Protein AF-A0AAP6CZL3-F1 (afdb_monomer_lite)

Foldseek 3Di:
DPDDDDDCVNVVQPPVPRFPKFWQKFKFKFQLVLLQLVCVVDVPDPQQQDQDDQCLVVDPDPVSSVVSVVVNVVSRVVRSVSSVQCCCCQQQQWGWDPKDCDADPQARIKTFTHHNPDRDGFWMWGAHGPNRMIMTIGGRVSRVRRCVNDPPVSNVVSCVSRVTPDIPDIDIDGDDD

Radius of gyration: 20.4 Å; chains: 1; bounding box: 47×49×60 Å

Secondary structure (DSSP, 8-state):
-PPP---TTTTT--SSS----EEEEEEEEEEGGGGGGGGGG-TT-TTSPPPPP-GGGG-SSHHHHHHHHHHHHHHHHHHHHHHHHHIIIIII-EEEEEE-S--BTTBSEEEEEEETTS--EEEEEEESSGGGEEEEEEEHHHHHHHHHHS-HHHHHHHHHHTT---EEEEEEE----

Sequence (177 aa):
MKKQVFTPEELEIDTEASPFVFVDYLSWTIPYSSLRHAHKSDLSSAIWAPIPKPNYRMAKTPEQKEKLIERYKQQWNVAMMERLEVFCLHVLGLRMSPWRGKGLYGYEDSCHLMTKHSNKHVGFVALGGNRGTCYFQIEGLGCKHVFEHTSAFRLHWWLDLLDCNRLSRIDLAVDDF

Structure (mmCIF, N/CA/C/O backbone):
data_AF-A0AAP6CZL3-F1
#
_entry.id   AF-A0AAP6CZL3-F1
#
loop_
_atom_site.group_PDB
_atom_site.id
_atom_site.type_symbol
_atom_site.label_atom_id
_atom_site.label_alt_id
_atom_site.label_comp_id
_atom_site.label_asym_id
_atom_site.label_entity_id
_atom_site.label_seq_id
_atom_site.pdbx_PDB_ins_code
_atom_site.Cartn_x
_atom_site.Cartn_y
_atom_site.Cartn_z
_atom_site.occupancy
_atom_site.B_iso_or_equiv
_atom_site.auth_seq_id
_atom_site.auth_comp_id
_atom_site.auth_asym_id
_atom_site.auth_atom_id
_atom_site.pdbx_PDB_model_num
ATOM 1 N N . MET A 1 1 ? -8.745 -30.685 -24.899 1.00 46.16 1 MET A N 1
ATOM 2 C CA . MET A 1 1 ? -7.453 -30.174 -25.408 1.00 46.16 1 MET A CA 1
ATOM 3 C C . MET A 1 1 ? -6.404 -30.361 -24.327 1.00 46.16 1 MET A C 1
ATOM 5 O O . MET A 1 1 ? -6.609 -29.862 -23.228 1.00 46.16 1 MET A O 1
ATOM 9 N N . LYS A 1 2 ? -5.332 -31.117 -24.591 1.00 42.50 2 LYS A N 1
ATOM 10 C CA . LYS A 1 2 ? -4.168 -31.152 -23.692 1.00 42.50 2 LYS A CA 1
ATOM 11 C C . LYS A 1 2 ? -3.431 -29.820 -23.856 1.00 42.50 2 LYS A C 1
ATOM 13 O O . LYS A 1 2 ? -3.211 -29.408 -24.990 1.00 42.50 2 LYS A O 1
ATOM 18 N N . LYS A 1 3 ? -3.123 -29.126 -22.756 1.00 47.62 3 LYS A N 1
ATOM 19 C CA . LYS A 1 3 ? -2.276 -27.927 -22.803 1.00 47.62 3 LYS A CA 1
ATOM 20 C C . LYS A 1 3 ? -0.900 -28.359 -23.300 1.00 47.62 3 LYS A C 1
ATOM 22 O O . LYS A 1 3 ? -0.281 -29.225 -22.688 1.00 47.62 3 LYS A O 1
ATOM 27 N N . GLN A 1 4 ? -0.479 -27.798 -24.423 1.00 55.62 4 GLN A N 1
ATOM 28 C CA . GLN A 1 4 ? 0.875 -27.948 -24.931 1.00 55.62 4 GLN A CA 1
ATOM 29 C C . GLN A 1 4 ? 1.769 -27.103 -24.017 1.00 55.62 4 GLN A C 1
ATOM 31 O O . GLN A 1 4 ? 1.536 -25.904 -23.868 1.00 55.62 4 GLN A O 1
ATOM 36 N N . VAL A 1 5 ? 2.685 -27.752 -23.305 1.00 61.03 5 VAL A N 1
ATOM 37 C CA . VAL A 1 5 ? 3.690 -27.086 -22.473 1.00 61.03 5 VAL A CA 1
ATOM 38 C C . VAL A 1 5 ? 4.978 -27.181 -23.268 1.00 61.03 5 VAL A C 1
ATOM 40 O O . VAL A 1 5 ? 5.483 -28.286 -23.438 1.00 61.03 5 VAL A O 1
ATOM 43 N N . PHE A 1 6 ? 5.428 -26.053 -23.809 1.00 69.38 6 PHE A N 1
ATOM 44 C CA . PHE A 1 6 ? 6.687 -25.979 -24.542 1.00 69.38 6 PHE A CA 1
ATOM 45 C C . PHE A 1 6 ? 7.851 -25.926 -23.556 1.00 69.38 6 PHE A C 1
ATOM 47 O O . PHE A 1 6 ? 7.734 -25.282 -22.505 1.00 69.38 6 PHE A O 1
ATOM 54 N N . THR A 1 7 ? 8.951 -26.604 -23.869 1.00 70.44 7 THR A N 1
ATOM 55 C CA . THR A 1 7 ? 10.187 -26.447 -23.095 1.00 70.44 7 THR A CA 1
ATOM 56 C C . THR A 1 7 ? 10.872 -25.123 -23.461 1.00 70.44 7 THR A C 1
ATOM 58 O O . THR A 1 7 ? 10.646 -24.591 -24.549 1.00 70.44 7 THR A O 1
ATOM 61 N N . PRO A 1 8 ? 11.697 -24.542 -22.572 1.00 58.81 8 PRO A N 1
ATOM 62 C CA . PRO A 1 8 ? 12.461 -23.335 -22.890 1.00 58.81 8 PRO A CA 1
ATOM 63 C C . PRO A 1 8 ? 13.345 -23.486 -24.136 1.00 58.81 8 PRO A C 1
ATOM 65 O O . PRO A 1 8 ? 13.495 -22.522 -24.882 1.00 58.81 8 PRO A O 1
ATOM 68 N N . GLU A 1 9 ? 13.868 -24.693 -24.399 1.00 58.19 9 GLU A N 1
ATOM 69 C CA . GLU A 1 9 ? 14.652 -24.967 -25.610 1.00 58.19 9 GLU A CA 1
ATOM 70 C C . GLU A 1 9 ? 13.789 -24.944 -26.881 1.00 58.19 9 GLU A C 1
ATOM 72 O O . GLU A 1 9 ? 14.239 -24.458 -27.914 1.00 58.19 9 GLU A O 1
ATOM 77 N N . GLU A 1 10 ? 12.537 -25.415 -26.811 1.00 68.56 10 GLU A N 1
ATOM 78 C CA . GLU A 1 10 ? 11.580 -25.358 -27.929 1.00 68.56 10 GLU A CA 1
ATOM 79 C C . GLU A 1 10 ? 11.130 -23.926 -28.259 1.00 68.56 10 GLU A C 1
ATOM 81 O O . GLU A 1 10 ? 10.603 -23.681 -29.343 1.00 68.56 10 GLU A O 1
ATOM 86 N N . LEU A 1 11 ? 11.315 -22.985 -27.328 1.00 65.12 11 LEU A N 1
ATOM 87 C CA . LEU A 1 11 ? 10.960 -21.577 -27.500 1.00 65.12 11 LEU A CA 1
ATOM 88 C C . LEU A 1 11 ? 12.124 -20.718 -28.016 1.00 65.12 11 LEU A C 1
ATOM 90 O O . LEU A 1 11 ? 11.924 -19.517 -28.187 1.00 65.12 11 LEU A O 1
ATOM 94 N N . GLU A 1 12 ? 13.313 -21.301 -28.235 1.00 58.75 12 GLU A N 1
ATOM 95 C CA . GLU A 1 12 ? 14.543 -20.573 -28.600 1.00 58.75 12 GLU A CA 1
ATOM 96 C C . GLU A 1 12 ? 14.806 -19.359 -27.682 1.00 58.75 12 GLU A C 1
ATOM 98 O O . GLU A 1 12 ? 15.374 -18.348 -28.094 1.00 58.75 12 GLU A O 1
ATOM 103 N N . ILE A 1 13 ? 14.369 -19.438 -26.418 1.00 55.03 13 ILE A N 1
ATOM 104 C CA . ILE A 1 13 ? 14.609 -18.381 -25.437 1.00 55.03 13 ILE A CA 1
ATOM 105 C C . ILE A 1 13 ? 16.057 -18.527 -25.006 1.00 55.03 13 ILE A C 1
ATOM 107 O O . ILE A 1 13 ? 16.390 -19.392 -24.195 1.00 55.03 13 ILE A O 1
ATOM 111 N N . ASP A 1 14 ? 16.914 -17.678 -25.557 1.00 51.88 14 ASP A N 1
ATOM 112 C CA . ASP A 1 14 ? 18.261 -17.509 -25.048 1.00 51.88 14 ASP A CA 1
ATOM 113 C C . ASP A 1 14 ? 18.164 -17.038 -23.589 1.00 51.88 14 ASP A C 1
ATOM 115 O O . ASP A 1 14 ? 17.787 -15.906 -23.298 1.00 51.88 14 ASP A O 1
ATOM 119 N N . THR A 1 15 ? 18.430 -17.935 -22.643 1.00 51.00 15 THR A N 1
ATOM 120 C CA . THR A 1 15 ? 18.407 -17.608 -21.214 1.00 51.00 15 THR A CA 1
ATOM 121 C C . THR A 1 15 ? 19.609 -16.767 -20.787 1.00 51.00 15 THR A C 1
ATOM 123 O O . THR A 1 15 ? 19.577 -16.208 -19.693 1.00 51.00 15 THR A O 1
ATOM 126 N N . GLU A 1 16 ? 20.650 -16.665 -21.623 1.00 52.41 16 GLU A N 1
ATOM 127 C CA . GLU A 1 16 ? 21.818 -15.807 -21.390 1.00 52.41 16 GLU A CA 1
ATOM 128 C C . GLU A 1 16 ? 21.700 -14.444 -22.093 1.00 52.41 16 GLU A C 1
ATOM 130 O O . GLU A 1 16 ? 22.197 -13.451 -21.565 1.00 52.41 16 GLU A O 1
ATOM 135 N N . ALA A 1 17 ? 20.983 -14.370 -23.220 1.00 48.16 17 ALA A N 1
ATOM 136 C CA . ALA A 1 17 ? 20.634 -13.127 -23.921 1.00 48.16 17 ALA A CA 1
ATOM 137 C C . ALA A 1 17 ? 19.187 -12.669 -23.692 1.00 48.16 17 ALA A C 1
ATOM 139 O O . ALA A 1 17 ? 18.706 -11.783 -24.403 1.00 48.16 17 ALA A O 1
ATOM 140 N N . SER A 1 18 ? 18.479 -13.251 -22.716 1.00 48.66 18 SER A N 1
ATOM 141 C CA . SER A 1 18 ? 17.125 -12.816 -22.385 1.00 48.66 18 SER A CA 1
ATOM 142 C C . SER A 1 18 ? 17.203 -11.323 -22.103 1.00 48.66 18 SER A C 1
ATOM 144 O O . SER A 1 18 ? 17.942 -10.934 -21.190 1.00 48.66 18 SER A O 1
ATOM 146 N N . PRO A 1 19 ? 16.461 -10.476 -22.837 1.00 53.81 19 PRO A N 1
ATOM 147 C CA . PRO A 1 19 ? 16.412 -9.077 -22.482 1.00 53.81 19 PRO A CA 1
ATOM 148 C C . PRO A 1 19 ? 16.024 -9.010 -21.009 1.00 53.81 19 PRO A C 1
ATOM 150 O O . PRO A 1 19 ? 15.119 -9.736 -20.579 1.00 53.81 19 PRO A O 1
ATOM 153 N N . PHE A 1 20 ? 16.754 -8.225 -20.215 1.00 73.25 20 PHE A N 1
ATOM 154 C CA . PHE A 1 20 ? 16.395 -7.996 -18.822 1.00 73.25 20 PHE A CA 1
ATOM 155 C C . PHE A 1 20 ? 15.036 -7.293 -18.835 1.00 73.25 20 PHE A C 1
ATOM 157 O O . PHE A 1 20 ? 14.966 -6.073 -18.896 1.00 73.25 20 PHE A O 1
ATOM 164 N N . VAL A 1 21 ? 13.944 -8.064 -18.856 1.00 85.56 21 VAL A N 1
ATOM 165 C CA . VAL A 1 21 ? 12.594 -7.522 -18.783 1.00 85.56 21 VAL A CA 1
ATOM 166 C C . VAL A 1 21 ? 12.413 -7.032 -17.358 1.00 85.56 21 VAL A C 1
ATOM 168 O O . VAL A 1 21 ? 12.410 -7.829 -16.416 1.00 85.56 21 VAL A O 1
ATOM 171 N N . PHE A 1 22 ? 12.262 -5.727 -17.185 1.00 90.00 22 PHE A N 1
ATOM 172 C CA . PHE A 1 22 ? 12.022 -5.120 -15.882 1.00 90.00 22 PHE A CA 1
ATOM 173 C C . PHE A 1 22 ? 10.695 -4.371 -15.860 1.00 90.00 22 PHE A C 1
ATOM 175 O O . PHE A 1 22 ? 10.095 -4.063 -16.888 1.00 90.00 22 PHE A O 1
ATOM 182 N N . VAL A 1 23 ? 10.206 -4.111 -14.650 1.00 94.94 23 VAL A N 1
ATOM 183 C CA . VAL A 1 23 ? 8.972 -3.356 -14.437 1.00 94.94 23 VAL A CA 1
ATOM 184 C C . VAL A 1 23 ? 9.309 -1.869 -14.416 1.00 94.94 23 VAL A C 1
ATOM 186 O O . VAL A 1 23 ? 10.079 -1.436 -13.561 1.00 94.94 23 VAL A O 1
ATOM 189 N N . ASP A 1 24 ? 8.706 -1.099 -15.319 1.00 95.69 24 ASP A N 1
ATOM 190 C CA . ASP A 1 24 ? 8.902 0.357 -15.430 1.00 95.69 24 ASP A CA 1
ATOM 191 C C . ASP A 1 24 ? 7.677 1.162 -14.958 1.00 95.69 24 ASP A C 1
ATOM 193 O O . ASP A 1 24 ? 7.695 2.382 -14.807 1.00 95.69 24 ASP A O 1
ATOM 197 N N . TYR A 1 25 ? 6.580 0.477 -14.654 1.00 98.19 25 TYR A N 1
ATOM 198 C CA . TYR A 1 25 ? 5.447 1.083 -13.976 1.00 98.19 25 TYR A CA 1
ATOM 199 C C . TYR A 1 25 ? 4.647 0.014 -13.258 1.00 98.19 25 TYR A C 1
ATOM 201 O O . TYR A 1 25 ? 4.407 -1.062 -13.806 1.00 98.19 25 TYR A O 1
ATOM 209 N N . LEU A 1 26 ? 4.173 0.322 -12.055 1.00 98.38 26 LEU A N 1
ATOM 210 C CA . LEU A 1 26 ? 3.325 -0.587 -11.301 1.00 98.38 26 LEU A CA 1
ATOM 211 C C . LEU A 1 26 ? 2.267 0.188 -10.524 1.00 98.38 26 LEU A C 1
ATOM 213 O O . LEU A 1 26 ? 2.583 1.076 -9.734 1.00 98.38 26 LEU A O 1
ATOM 217 N N . SER A 1 27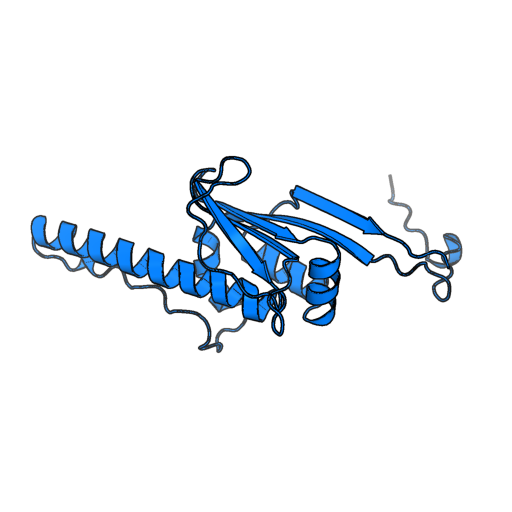 ? 0.998 -0.166 -10.709 1.00 98.50 27 SER A N 1
ATOM 218 C CA . SER A 1 27 ? -0.077 0.361 -9.875 1.00 98.50 27 SER A CA 1
ATOM 219 C C . SER A 1 27 ? -1.125 -0.681 -9.528 1.00 98.50 27 SER A C 1
ATOM 221 O O . SER A 1 27 ? -1.411 -1.604 -10.294 1.00 98.50 27 SER A O 1
ATOM 223 N N . TRP A 1 28 ? -1.703 -0.541 -8.340 1.00 98.31 28 TRP A N 1
ATOM 224 C CA . TRP A 1 28 ? -2.691 -1.466 -7.798 1.00 98.31 28 TRP A CA 1
ATOM 225 C C . TRP A 1 28 ? -3.529 -0.796 -6.713 1.00 98.31 28 TRP A C 1
ATOM 227 O O . TRP A 1 28 ? -3.223 0.299 -6.237 1.00 98.31 28 TRP A O 1
ATOM 237 N N . THR A 1 29 ? -4.590 -1.482 -6.307 1.00 97.69 29 THR A N 1
ATOM 238 C CA . THR A 1 29 ? -5.488 -1.038 -5.245 1.00 97.69 29 THR A CA 1
ATOM 239 C C . THR A 1 29 ? -5.701 -2.173 -4.257 1.00 97.69 29 THR A C 1
ATOM 241 O O . THR A 1 29 ? -5.935 -3.309 -4.661 1.00 97.69 29 THR A O 1
ATOM 244 N N . ILE A 1 30 ? -5.694 -1.850 -2.965 1.00 97.69 30 ILE A N 1
ATOM 245 C CA . ILE A 1 30 ? -6.100 -2.768 -1.892 1.00 97.69 30 ILE A CA 1
ATOM 246 C C . ILE A 1 30 ? -7.253 -2.169 -1.086 1.00 97.69 30 ILE A C 1
ATOM 248 O O . ILE A 1 30 ? -7.347 -0.942 -0.972 1.00 97.69 30 ILE A O 1
ATOM 252 N N . PRO A 1 31 ? -8.129 -2.975 -0.467 1.00 97.38 31 PRO A N 1
ATOM 253 C CA . PRO A 1 31 ? -8.990 -2.482 0.601 1.00 97.38 31 PRO A CA 1
ATOM 254 C C . PRO A 1 31 ? -8.119 -1.903 1.717 1.00 97.38 31 PRO A C 1
ATOM 256 O O . PRO A 1 31 ? -7.267 -2.601 2.249 1.00 97.38 31 PRO A O 1
ATOM 259 N N . TYR A 1 3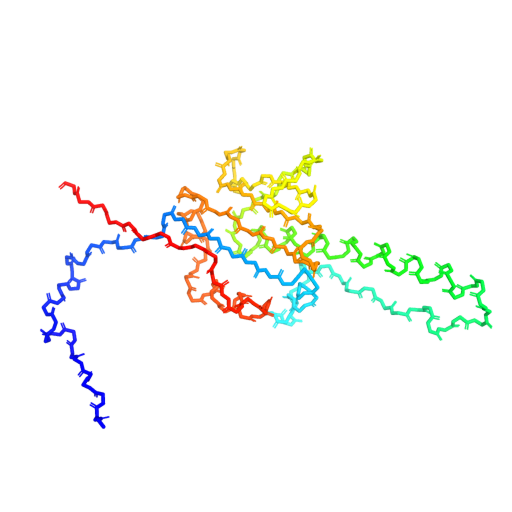2 ? -8.331 -0.654 2.135 1.00 97.00 32 TYR A N 1
ATOM 260 C CA . TYR A 1 32 ? -7.485 -0.064 3.180 1.00 97.00 32 TYR A CA 1
ATOM 261 C C . TYR A 1 32 ? -7.553 -0.880 4.478 1.00 97.00 32 TYR A C 1
ATOM 263 O O . TYR A 1 32 ? -6.554 -1.079 5.163 1.00 97.00 32 TYR A O 1
ATOM 271 N N . SER A 1 33 ? -8.725 -1.452 4.767 1.00 96.12 33 SER A N 1
ATOM 272 C CA . SER A 1 33 ? -8.949 -2.329 5.914 1.00 96.12 33 SER A CA 1
ATOM 273 C C . SER A 1 33 ? -8.115 -3.617 5.905 1.00 96.12 33 SER A C 1
ATOM 275 O O . SER A 1 33 ? -7.977 -4.225 6.970 1.00 96.12 33 SER A O 1
ATOM 277 N N . SER A 1 34 ? -7.566 -4.065 4.768 1.00 96.50 34 SER A N 1
ATOM 278 C CA . SER A 1 34 ? -6.779 -5.305 4.682 1.00 96.50 34 SER A CA 1
ATOM 279 C C . SER A 1 34 ? -5.417 -5.189 5.374 1.00 96.50 34 SER A C 1
ATOM 281 O O . SER A 1 34 ? -4.921 -6.189 5.886 1.00 96.50 34 SER A O 1
ATOM 283 N N . LEU A 1 35 ? -4.882 -3.973 5.564 1.00 95.50 35 LEU A N 1
ATOM 284 C CA . LEU A 1 35 ? -3.650 -3.722 6.338 1.00 95.50 35 LEU A CA 1
ATOM 285 C C . LEU A 1 35 ? -3.732 -4.210 7.797 1.00 95.50 35 LEU A C 1
ATOM 287 O O . LEU A 1 35 ? -2.701 -4.438 8.443 1.00 95.50 35 LEU A O 1
ATOM 291 N N . ARG A 1 36 ? -4.941 -4.479 8.317 1.00 93.75 36 ARG A N 1
ATOM 292 C CA . ARG A 1 36 ? -5.128 -5.190 9.595 1.00 93.75 36 ARG A CA 1
ATOM 293 C C . ARG A 1 36 ? -4.423 -6.547 9.613 1.00 93.75 36 ARG A C 1
ATOM 295 O O . ARG A 1 36 ? -4.010 -6.998 10.676 1.00 93.75 36 ARG A O 1
ATOM 302 N N . HIS A 1 37 ? -4.263 -7.183 8.453 1.00 92.94 37 HIS A N 1
ATOM 303 C CA . HIS A 1 37 ? -3.620 -8.482 8.274 1.00 92.94 37 HIS A CA 1
ATOM 304 C C . HIS A 1 37 ? -2.108 -8.396 8.087 1.00 92.94 37 HIS A C 1
ATOM 306 O O . HIS A 1 37 ? -1.465 -9.434 8.141 1.00 92.94 37 HIS A O 1
ATOM 312 N N . ALA A 1 38 ? -1.519 -7.202 7.949 1.00 89.88 38 ALA A N 1
ATOM 313 C CA . ALA A 1 38 ? -0.089 -7.051 7.657 1.00 89.88 38 ALA A CA 1
ATOM 314 C C . ALA A 1 38 ? 0.834 -7.717 8.697 1.00 89.88 38 ALA A C 1
ATOM 316 O O . ALA A 1 38 ? 1.925 -8.158 8.372 1.00 89.88 38 ALA A O 1
ATOM 317 N N . HIS A 1 39 ? 0.363 -7.883 9.937 1.00 85.31 39 HIS A N 1
ATOM 318 C CA . HIS A 1 39 ? 1.113 -8.576 10.990 1.00 85.31 39 HIS A CA 1
ATOM 319 C C . HIS A 1 39 ? 1.214 -10.099 10.782 1.00 85.31 39 HIS A C 1
ATOM 321 O O . HIS A 1 39 ? 1.991 -10.758 11.460 1.00 85.31 39 HIS A O 1
ATOM 327 N N . LYS A 1 40 ? 0.415 -10.682 9.880 1.00 84.56 40 LYS A N 1
ATOM 328 C CA . LYS A 1 40 ? 0.421 -12.124 9.596 1.00 84.56 40 LYS A CA 1
ATOM 329 C C . LYS A 1 40 ? 1.597 -12.556 8.722 1.00 84.56 40 LYS A C 1
ATOM 331 O O . LYS A 1 40 ? 1.808 -13.753 8.571 1.00 84.56 40 LYS A O 1
ATOM 336 N N . SER A 1 41 ? 2.343 -11.613 8.148 1.00 74.62 41 SER A N 1
ATOM 337 C CA . SER A 1 41 ? 3.535 -11.914 7.351 1.00 74.62 41 SER A CA 1
ATOM 338 C C . SER A 1 41 ? 4.683 -12.492 8.147 1.00 74.62 41 SER A C 1
ATOM 340 O O . SER A 1 41 ? 5.514 -13.203 7.596 1.00 74.62 41 SER A O 1
ATOM 342 N N . ASP A 1 42 ? 4.733 -12.156 9.428 1.00 65.44 42 ASP A N 1
ATOM 343 C CA . ASP A 1 42 ? 5.681 -12.689 10.379 1.00 65.44 42 ASP A CA 1
ATOM 344 C C . ASP A 1 42 ? 5.076 -12.460 11.764 1.00 65.44 42 ASP A C 1
ATOM 346 O O . ASP A 1 42 ? 4.971 -11.322 12.229 1.00 65.44 42 ASP A O 1
ATOM 350 N N . LEU A 1 43 ? 4.636 -13.547 12.403 1.00 49.34 43 LEU A N 1
ATOM 351 C CA . LEU A 1 43 ? 3.967 -13.538 13.709 1.00 49.34 43 LEU A CA 1
ATOM 352 C C . LEU A 1 43 ? 4.827 -12.905 14.824 1.00 49.34 43 LEU A C 1
ATOM 354 O O . LEU A 1 43 ? 4.317 -12.670 15.918 1.00 49.34 43 LEU A O 1
ATOM 358 N N . SER A 1 44 ? 6.105 -12.618 14.552 1.00 51.50 44 SER A N 1
ATOM 359 C CA . SER A 1 44 ? 7.071 -12.029 15.481 1.00 51.50 44 SER A CA 1
ATOM 360 C C . SER A 1 44 ? 7.370 -10.537 15.258 1.00 51.50 44 SER A C 1
ATOM 362 O O . SER A 1 44 ? 8.070 -9.927 16.068 1.00 51.50 44 SER A O 1
ATOM 364 N N . SER A 1 45 ? 6.858 -9.911 14.191 1.00 64.12 45 SER A N 1
ATOM 365 C CA . SER A 1 45 ? 7.337 -8.580 13.808 1.00 64.12 45 SER A CA 1
ATOM 366 C C . SER A 1 45 ? 6.664 -7.451 14.600 1.00 64.12 45 SER A C 1
ATOM 368 O O . SER A 1 45 ? 5.570 -6.988 14.271 1.00 64.12 45 SER A O 1
ATOM 370 N N . ALA A 1 46 ? 7.360 -6.965 15.634 1.00 68.69 46 ALA A N 1
ATOM 371 C CA . ALA A 1 46 ? 6.967 -5.824 16.471 1.00 68.69 46 ALA A CA 1
ATOM 372 C C . ALA A 1 46 ? 6.885 -4.476 15.717 1.00 68.69 46 ALA A C 1
ATOM 374 O O . ALA A 1 46 ? 6.557 -3.457 16.319 1.00 68.69 46 ALA A O 1
ATOM 375 N N . ILE A 1 47 ? 7.178 -4.459 14.411 1.00 85.62 47 ILE A N 1
ATOM 376 C CA . ILE A 1 47 ? 7.147 -3.252 13.572 1.00 85.62 47 ILE A CA 1
ATOM 377 C C . ILE A 1 47 ? 5.720 -2.801 13.236 1.00 85.62 47 ILE A C 1
ATOM 379 O O . ILE A 1 47 ? 5.511 -1.650 12.866 1.00 85.62 47 ILE A O 1
ATOM 383 N N . TRP A 1 48 ? 4.732 -3.697 13.325 1.00 90.31 48 TRP A N 1
ATOM 384 C CA . TRP A 1 48 ? 3.353 -3.384 12.958 1.00 90.31 48 TRP A CA 1
ATOM 385 C C . TRP A 1 48 ? 2.584 -2.814 14.145 1.00 90.31 48 TRP A C 1
ATOM 387 O O . TRP A 1 48 ? 2.427 -3.486 15.165 1.00 90.31 48 TRP A O 1
ATOM 397 N N . ALA A 1 49 ? 2.000 -1.628 13.970 1.00 90.44 49 ALA A N 1
ATOM 398 C CA . ALA A 1 49 ? 1.163 -0.999 14.986 1.00 90.44 49 ALA A CA 1
ATOM 399 C C . ALA A 1 49 ? 0.059 -1.952 15.491 1.00 90.44 49 ALA A C 1
ATOM 401 O O . ALA A 1 49 ? -0.650 -2.563 14.678 1.00 90.44 49 ALA A O 1
ATOM 402 N N . PRO A 1 50 ? -0.130 -2.125 16.808 1.00 89.88 50 PRO A N 1
ATOM 403 C CA . PRO A 1 50 ? -1.145 -3.029 17.331 1.00 89.88 50 PRO A CA 1
ATOM 404 C C . PRO A 1 50 ? -2.551 -2.537 16.971 1.00 89.88 50 PRO A C 1
ATOM 406 O O . PRO A 1 50 ? -2.869 -1.356 17.078 1.00 89.88 50 PRO A O 1
ATOM 409 N N . ILE A 1 51 ? -3.425 -3.462 16.573 1.00 91.12 51 ILE A N 1
ATOM 410 C CA . ILE A 1 51 ? -4.827 -3.130 16.307 1.00 91.12 51 ILE A CA 1
ATOM 411 C C . ILE A 1 51 ? -5.550 -2.897 17.644 1.00 91.12 51 ILE A C 1
ATOM 413 O O . ILE A 1 51 ? -5.461 -3.752 18.535 1.00 91.12 51 ILE A O 1
ATOM 417 N N . PRO A 1 52 ? -6.284 -1.779 17.813 1.00 92.31 52 PRO A N 1
ATOM 418 C CA . PRO A 1 52 ? -6.997 -1.512 19.054 1.00 92.31 52 PRO A CA 1
ATOM 419 C C . PRO A 1 52 ? -8.061 -2.579 19.325 1.00 92.31 52 PRO A C 1
ATOM 421 O O . PRO A 1 52 ? -8.701 -3.115 18.416 1.00 92.31 52 PRO A O 1
ATOM 424 N N . LYS A 1 53 ? -8.286 -2.873 20.608 1.00 90.38 53 LYS A N 1
ATOM 425 C CA . LYS A 1 53 ? -9.342 -3.795 21.044 1.00 90.38 53 LYS A CA 1
ATOM 426 C C . LYS A 1 53 ? -10.685 -3.054 21.138 1.00 90.38 53 LYS A C 1
ATOM 428 O O . LYS A 1 53 ? -10.705 -1.911 21.593 1.00 90.38 53 LYS A O 1
ATOM 433 N N . PRO A 1 54 ? -11.817 -3.688 20.776 1.00 91.56 54 PRO A N 1
ATOM 434 C CA . PRO A 1 54 ? -13.147 -3.072 20.818 1.00 91.56 54 PRO A CA 1
ATOM 435 C C . PRO A 1 54 ? -13.689 -2.967 22.259 1.00 91.56 54 PRO A C 1
ATOM 437 O O . PRO A 1 54 ? -14.639 -3.650 22.644 1.00 91.56 54 PRO A O 1
ATOM 440 N N . ASN A 1 55 ? -13.073 -2.110 23.073 1.00 88.62 55 ASN A N 1
ATOM 441 C CA . ASN A 1 55 ? -13.409 -1.886 24.485 1.00 88.62 55 ASN A CA 1
ATOM 442 C C . ASN A 1 55 ? -14.829 -1.330 24.710 1.00 88.62 55 ASN A C 1
ATOM 444 O O . ASN A 1 55 ? -15.399 -1.538 25.778 1.00 88.62 55 ASN A O 1
ATOM 448 N N . TYR A 1 56 ? -15.440 -0.706 23.698 1.00 89.50 56 TYR A N 1
ATOM 449 C CA . TYR A 1 56 ? -16.831 -0.238 23.729 1.00 89.50 56 TYR A CA 1
ATOM 450 C C . TYR A 1 56 ? -17.849 -1.350 24.026 1.00 89.50 56 TYR A C 1
ATOM 452 O O . TYR A 1 56 ? -18.969 -1.061 24.440 1.00 89.50 56 TYR A O 1
ATOM 460 N N . ARG A 1 57 ? -17.479 -2.628 23.854 1.00 89.06 57 ARG A N 1
ATOM 461 C CA . ARG A 1 57 ? -18.318 -3.778 24.233 1.00 89.06 57 ARG A CA 1
ATOM 462 C C . ARG A 1 57 ? -18.507 -3.920 25.745 1.00 89.06 57 ARG A C 1
ATOM 464 O O . ARG A 1 57 ? -19.451 -4.571 26.167 1.00 89.06 57 ARG A O 1
ATOM 471 N N . MET A 1 58 ? -17.626 -3.318 26.542 1.00 86.44 58 MET A N 1
ATOM 472 C CA . MET A 1 58 ? -17.674 -3.342 28.009 1.00 86.44 58 MET A CA 1
ATOM 473 C C . MET A 1 58 ? -18.418 -2.133 28.601 1.00 86.44 58 MET A C 1
ATOM 475 O O . MET A 1 58 ? -18.454 -1.972 29.821 1.00 86.44 58 MET A O 1
ATOM 479 N N 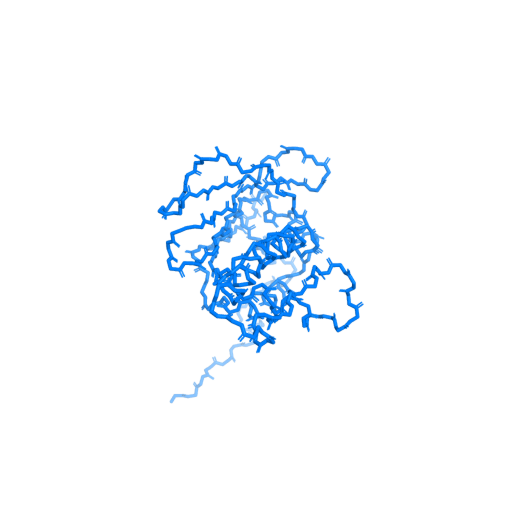. ALA A 1 59 ? -18.965 -1.254 27.756 1.00 90.88 59 ALA A N 1
ATOM 480 C CA . ALA A 1 59 ? -19.669 -0.056 28.195 1.00 90.88 59 ALA A CA 1
ATOM 481 C C . ALA A 1 59 ? -20.956 -0.413 28.952 1.00 90.88 59 ALA A C 1
ATOM 483 O O . ALA A 1 59 ? -21.705 -1.290 28.523 1.00 90.88 59 ALA A O 1
ATOM 484 N N . LYS A 1 60 ? -21.223 0.293 30.057 1.00 91.56 60 LYS A N 1
ATOM 485 C CA . LYS A 1 60 ? -22.421 0.070 30.883 1.00 91.56 60 LYS A CA 1
ATOM 486 C C . LYS A 1 60 ? -23.591 0.971 30.491 1.00 91.56 60 LYS A C 1
ATOM 488 O O . LYS A 1 60 ? -24.733 0.595 30.728 1.00 91.56 60 LYS A O 1
ATOM 493 N N . THR A 1 61 ? -23.316 2.132 29.894 1.00 94.25 61 THR A N 1
ATOM 494 C CA . THR A 1 61 ? -24.346 3.082 29.441 1.00 94.25 61 THR A CA 1
ATOM 495 C C . THR A 1 61 ? -24.217 3.388 27.944 1.00 94.25 61 THR A C 1
ATOM 497 O O . THR A 1 61 ? -23.124 3.232 27.381 1.00 94.25 61 THR A O 1
ATOM 500 N N . PRO A 1 62 ? -25.303 3.831 27.283 1.00 93.31 62 PRO A N 1
ATOM 501 C CA . PRO A 1 62 ? -25.272 4.242 25.879 1.00 93.31 62 PRO A CA 1
ATOM 502 C C . PRO A 1 62 ? -24.278 5.377 25.592 1.00 93.31 62 PRO A C 1
ATOM 504 O O . PRO A 1 62 ? -23.501 5.283 24.645 1.00 93.31 62 PRO A O 1
ATOM 507 N N . GLU A 1 63 ? -24.218 6.397 26.448 1.00 93.56 63 GLU A N 1
ATOM 508 C CA . GLU A 1 63 ? -23.348 7.570 26.276 1.00 93.56 63 GLU A CA 1
ATOM 509 C C . GLU A 1 63 ? -21.872 7.183 26.423 1.00 93.56 63 GLU A C 1
ATOM 511 O O . GLU A 1 63 ? -20.998 7.647 25.690 1.00 93.56 63 GLU A O 1
ATOM 516 N N . GLN A 1 64 ? -21.575 6.286 27.369 1.00 93.25 64 GLN A N 1
ATOM 517 C CA . GLN A 1 64 ? -20.236 5.729 27.524 1.00 93.25 64 GLN A CA 1
ATOM 518 C C . GLN A 1 64 ? -19.845 4.899 26.295 1.00 93.25 64 GLN A C 1
ATOM 520 O O . GLN A 1 64 ? -18.699 4.961 25.844 1.00 93.25 64 GLN A O 1
ATOM 525 N N . LYS A 1 65 ? -20.786 4.119 25.751 1.00 94.06 65 LYS A N 1
ATOM 526 C CA . LYS A 1 65 ? -20.562 3.292 24.564 1.00 94.06 65 LYS A CA 1
ATOM 527 C C . LYS A 1 65 ? -20.220 4.150 23.351 1.00 94.06 65 LYS A C 1
ATOM 529 O O . LYS A 1 65 ? -19.264 3.822 22.654 1.00 94.06 65 LYS A O 1
ATOM 534 N N . GLU A 1 66 ? -20.945 5.241 23.129 1.00 94.81 66 GLU A N 1
ATOM 535 C CA . GLU A 1 66 ? -20.703 6.168 22.020 1.00 94.81 66 GLU A CA 1
ATOM 536 C C . GLU A 1 66 ? -19.299 6.783 22.087 1.00 94.81 66 GLU A C 1
ATOM 538 O O . GLU A 1 66 ? -18.518 6.632 21.145 1.00 94.81 66 GLU A O 1
ATOM 543 N N . LYS A 1 67 ? -18.907 7.321 23.250 1.00 93.25 67 LYS A N 1
ATOM 544 C CA . LYS A 1 67 ? -17.548 7.851 23.469 1.00 93.25 67 LYS A CA 1
ATOM 545 C C . LYS A 1 67 ? -16.456 6.806 23.221 1.00 93.25 67 LYS A C 1
ATOM 547 O O . LYS A 1 67 ? -15.403 7.109 22.660 1.00 93.25 67 LYS A O 1
ATOM 552 N N . LEU A 1 68 ? -16.680 5.558 23.640 1.00 94.38 68 LEU A N 1
ATOM 553 C CA . LEU A 1 68 ? -15.723 4.472 23.406 1.00 94.38 68 LEU A CA 1
ATOM 554 C C . LEU A 1 68 ? -15.670 4.045 21.932 1.00 94.38 68 LEU A C 1
ATOM 556 O O . LEU A 1 68 ? -14.597 3.674 21.459 1.00 94.38 68 LEU A O 1
ATOM 560 N N . ILE A 1 69 ? -16.783 4.117 21.196 1.00 95.44 69 ILE A N 1
ATOM 561 C CA . ILE A 1 69 ? -16.812 3.869 19.747 1.00 95.44 69 ILE A CA 1
ATOM 562 C C . ILE A 1 69 ? -16.000 4.934 19.009 1.00 95.44 69 ILE A C 1
ATOM 564 O O . ILE A 1 69 ? -15.191 4.585 18.151 1.00 95.44 69 ILE A O 1
ATOM 568 N N . GLU A 1 70 ? -16.178 6.214 19.336 1.00 95.06 70 GLU A N 1
ATOM 569 C CA . GLU A 1 70 ? -15.405 7.304 18.728 1.00 95.06 70 GLU A CA 1
ATOM 570 C C . GLU A 1 70 ? -13.909 7.147 18.994 1.00 95.06 70 GLU A C 1
ATOM 572 O O . GLU A 1 70 ? -13.103 7.164 18.060 1.00 95.06 70 GLU A O 1
ATOM 577 N N . ARG A 1 71 ? -13.538 6.885 20.252 1.00 94.38 71 ARG A N 1
ATOM 578 C CA . ARG A 1 71 ? -12.146 6.625 20.628 1.00 94.38 71 ARG A CA 1
ATOM 579 C C . ARG A 1 71 ? -11.568 5.422 19.883 1.00 94.38 71 ARG A C 1
ATOM 581 O O . ARG A 1 71 ? -10.437 5.483 19.410 1.00 94.38 71 ARG A O 1
ATOM 588 N N . TYR A 1 72 ? -12.336 4.340 19.757 1.00 95.38 72 TYR A N 1
ATOM 589 C CA . TYR A 1 72 ? -11.920 3.158 19.006 1.00 95.38 72 TYR A CA 1
ATOM 590 C C . TYR A 1 72 ? -11.673 3.482 17.528 1.00 95.38 72 TYR A C 1
ATOM 592 O O . TYR A 1 72 ? -10.650 3.072 16.986 1.00 95.38 72 TYR A O 1
ATOM 600 N N . LYS A 1 73 ? -12.563 4.250 16.885 1.00 94.44 73 LYS A N 1
ATOM 601 C CA . LYS A 1 73 ? -12.396 4.687 15.488 1.00 94.44 73 LYS A CA 1
ATOM 602 C C . LYS A 1 73 ? -11.131 5.529 15.304 1.00 94.44 73 LYS A C 1
ATOM 604 O O . LYS A 1 73 ? -10.380 5.288 14.366 1.00 94.44 73 LYS A O 1
ATOM 609 N N . GLN A 1 74 ? -10.864 6.469 16.212 1.00 94.50 74 GLN A N 1
ATOM 610 C CA . GLN A 1 74 ? -9.647 7.287 16.176 1.00 94.50 74 GLN A CA 1
ATOM 611 C C . GLN A 1 74 ? -8.385 6.424 16.299 1.00 94.50 74 GLN A C 1
ATOM 613 O O . GLN A 1 74 ? -7.487 6.524 15.468 1.00 94.50 74 GLN A O 1
ATOM 618 N N . GLN A 1 75 ? -8.344 5.526 17.287 1.00 95.56 75 GLN A N 1
ATOM 619 C CA . GLN A 1 75 ? -7.217 4.607 17.478 1.00 95.56 75 GLN A CA 1
ATOM 620 C C . GLN A 1 75 ? -7.025 3.670 16.283 1.00 95.56 75 GLN A C 1
ATOM 622 O O . GLN A 1 75 ? -5.894 3.374 15.906 1.00 95.56 75 GLN A O 1
ATOM 627 N N . TRP A 1 76 ? -8.123 3.207 15.682 1.00 95.06 76 TRP A N 1
ATOM 628 C CA . TRP A 1 76 ? -8.083 2.360 14.497 1.00 95.06 76 TRP A CA 1
ATOM 629 C C . TRP A 1 76 ? -7.453 3.106 13.324 1.00 95.06 76 TRP A C 1
ATOM 631 O O . TRP A 1 76 ? -6.542 2.581 12.697 1.00 95.06 76 TRP A O 1
ATOM 641 N N . ASN A 1 77 ? -7.884 4.342 13.065 1.00 94.06 77 ASN A N 1
ATOM 642 C CA . ASN A 1 77 ? -7.343 5.149 11.975 1.00 94.06 77 ASN A CA 1
ATOM 643 C C . ASN A 1 77 ? -5.841 5.410 12.146 1.00 94.06 77 ASN A C 1
ATOM 645 O O . ASN A 1 77 ? -5.097 5.247 11.185 1.00 94.06 77 ASN A O 1
ATOM 649 N N . VAL A 1 78 ? -5.388 5.732 13.364 1.00 95.62 78 VAL A N 1
ATOM 650 C CA . VAL A 1 78 ? -3.953 5.901 13.662 1.00 95.62 78 VAL A CA 1
ATOM 651 C C . VAL A 1 78 ? -3.183 4.610 13.376 1.00 95.62 78 VAL A C 1
ATOM 653 O O . VAL A 1 78 ? -2.246 4.622 12.584 1.00 95.62 78 VAL A O 1
ATOM 656 N N . ALA A 1 79 ? -3.625 3.475 13.926 1.00 95.62 79 ALA A N 1
ATOM 657 C CA . ALA A 1 79 ? -2.940 2.196 13.734 1.00 95.62 79 ALA A CA 1
ATOM 658 C C . ALA A 1 79 ? -2.896 1.758 12.259 1.00 95.62 79 ALA A C 1
ATOM 660 O O . ALA A 1 79 ? -1.917 1.169 11.803 1.00 95.62 79 ALA A O 1
ATOM 661 N N . MET A 1 80 ? -3.957 2.022 11.495 1.00 96.38 80 MET A N 1
ATOM 662 C CA . MET A 1 80 ? -4.009 1.693 10.070 1.00 96.38 80 MET A CA 1
ATOM 663 C C . MET A 1 80 ? -3.102 2.599 9.232 1.00 96.38 80 MET A C 1
ATOM 665 O O . MET A 1 80 ? -2.493 2.121 8.275 1.00 96.38 80 MET A O 1
ATOM 669 N N . MET A 1 81 ? -2.976 3.875 9.601 1.00 96.62 81 MET A N 1
ATOM 670 C CA . MET A 1 81 ? -2.046 4.809 8.967 1.00 96.62 81 MET A CA 1
ATOM 671 C C . MET A 1 81 ? -0.593 4.416 9.222 1.00 96.62 81 MET A C 1
ATOM 673 O O . MET A 1 81 ? 0.171 4.289 8.271 1.00 96.62 81 MET A O 1
ATOM 677 N N . GLU A 1 82 ? -0.240 4.100 10.468 1.00 95.75 82 GLU A N 1
ATOM 678 C CA . GLU A 1 82 ? 1.096 3.598 10.815 1.00 95.75 82 GLU A CA 1
ATOM 679 C C . GLU A 1 82 ? 1.419 2.298 10.061 1.00 95.75 82 GLU A C 1
ATOM 681 O O . GLU A 1 82 ? 2.514 2.124 9.533 1.00 95.75 82 GLU A O 1
ATOM 686 N N . ARG A 1 83 ? 0.449 1.384 9.932 1.00 95.75 83 ARG A N 1
ATOM 687 C CA . ARG A 1 83 ? 0.618 0.157 9.135 1.00 95.75 83 ARG A CA 1
ATOM 688 C C . ARG A 1 83 ? 0.828 0.440 7.649 1.00 95.75 83 ARG A C 1
ATOM 690 O O . ARG A 1 83 ? 1.614 -0.264 7.024 1.00 95.75 83 ARG A O 1
ATOM 697 N N . LEU A 1 84 ? 0.146 1.433 7.079 1.00 97.50 84 LEU A N 1
ATOM 698 C CA . LEU A 1 84 ? 0.361 1.850 5.691 1.00 97.50 84 LEU A CA 1
ATOM 699 C C . LEU A 1 84 ? 1.783 2.395 5.497 1.00 97.50 84 LEU A C 1
ATOM 701 O O . LEU A 1 84 ? 2.467 1.997 4.557 1.00 97.50 84 LEU A O 1
ATOM 705 N N . GLU A 1 85 ? 2.252 3.242 6.412 1.00 96.62 85 GLU A N 1
ATOM 706 C CA . GLU A 1 85 ? 3.615 3.781 6.381 1.00 96.62 85 GLU A CA 1
ATOM 707 C C . GLU A 1 85 ? 4.669 2.677 6.504 1.00 96.62 85 GLU A C 1
ATOM 709 O O . GLU A 1 85 ? 5.625 2.637 5.726 1.00 96.62 85 GLU A O 1
ATOM 714 N N . VAL A 1 86 ? 4.467 1.732 7.427 1.00 95.38 86 VAL A N 1
ATOM 715 C CA . VAL A 1 86 ? 5.356 0.577 7.603 1.00 95.38 86 VAL A CA 1
ATOM 716 C C . VAL A 1 86 ? 5.335 -0.323 6.371 1.00 95.38 86 VAL A C 1
ATOM 718 O O . VAL A 1 86 ? 6.392 -0.795 5.959 1.00 95.38 86 VAL A O 1
ATOM 721 N N . PHE A 1 87 ? 4.182 -0.522 5.730 1.00 96.38 87 PHE A N 1
ATOM 722 C CA . PHE A 1 87 ? 4.104 -1.254 4.467 1.00 96.38 87 PHE A CA 1
ATOM 723 C C . PHE A 1 87 ? 4.944 -0.575 3.379 1.00 96.38 87 PHE A C 1
ATOM 725 O O . PHE A 1 87 ? 5.820 -1.212 2.794 1.00 96.38 87 PHE A O 1
ATOM 732 N N . CYS A 1 88 ? 4.761 0.728 3.161 1.00 97.56 88 CYS A N 1
ATOM 733 C CA . CYS A 1 88 ? 5.565 1.477 2.196 1.00 97.56 88 CYS A CA 1
ATOM 734 C C . CYS A 1 88 ? 7.067 1.361 2.501 1.00 97.56 88 CYS A C 1
ATOM 736 O O . CYS A 1 88 ? 7.854 1.019 1.619 1.00 97.56 88 CYS A O 1
ATOM 738 N N . LEU A 1 89 ? 7.472 1.560 3.756 1.00 95.75 89 LEU A N 1
ATOM 739 C CA . LEU A 1 89 ? 8.887 1.599 4.117 1.00 95.75 89 LEU A CA 1
ATOM 740 C C . LEU A 1 89 ? 9.549 0.218 4.138 1.00 95.75 89 LEU A C 1
ATOM 742 O O . LEU A 1 89 ? 10.638 0.049 3.592 1.00 95.75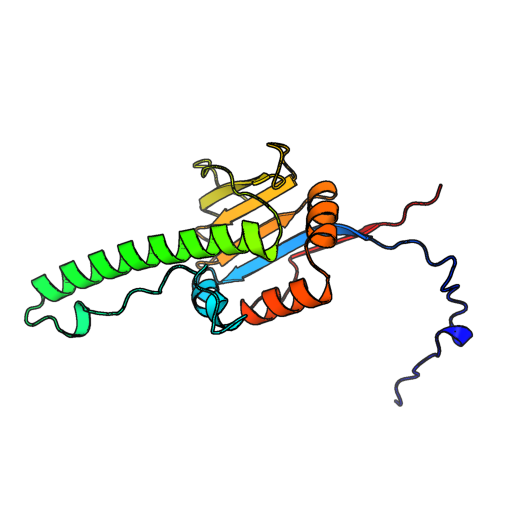 89 LEU A O 1
ATOM 746 N N . HIS A 1 90 ? 8.931 -0.760 4.796 1.00 93.19 90 HIS A N 1
ATOM 747 C CA . HIS A 1 90 ? 9.543 -2.065 5.043 1.00 93.19 90 HIS A CA 1
ATOM 748 C C . HIS A 1 90 ? 9.274 -3.071 3.929 1.00 93.19 90 HIS A C 1
ATOM 750 O O . HIS A 1 90 ? 10.128 -3.923 3.685 1.00 93.19 90 HIS A O 1
ATOM 756 N N . VAL A 1 91 ? 8.130 -2.982 3.244 1.00 94.00 91 VAL A N 1
ATOM 757 C CA . VAL A 1 91 ? 7.792 -3.900 2.146 1.00 94.00 91 VAL A CA 1
ATOM 758 C C . VAL A 1 91 ? 8.224 -3.334 0.802 1.00 94.00 91 VAL A C 1
ATOM 760 O O . VAL A 1 91 ? 8.873 -4.046 0.041 1.00 94.00 91 VAL A O 1
ATOM 763 N N . LEU A 1 92 ? 7.896 -2.069 0.516 1.00 96.69 92 LEU A N 1
ATOM 764 C CA . LEU A 1 92 ? 8.225 -1.449 -0.774 1.00 96.69 92 LEU A CA 1
ATOM 765 C C . LEU A 1 92 ? 9.606 -0.778 -0.786 1.00 96.69 92 LEU A C 1
ATOM 767 O O . LEU A 1 92 ? 10.135 -0.509 -1.857 1.00 96.69 92 LEU A O 1
ATOM 771 N N . GLY A 1 93 ? 10.197 -0.484 0.375 1.00 96.31 93 GLY A N 1
ATOM 772 C CA . GLY A 1 93 ? 11.455 0.268 0.439 1.00 96.31 93 GLY A CA 1
ATOM 773 C C . GLY A 1 93 ? 11.286 1.761 0.124 1.00 96.31 93 GLY A C 1
ATOM 774 O O . GLY A 1 93 ? 12.260 2.437 -0.209 1.00 96.31 93 GLY A O 1
ATOM 775 N N . LEU A 1 94 ? 10.063 2.293 0.226 1.00 98.00 94 LEU A N 1
ATOM 776 C CA . LEU A 1 94 ? 9.707 3.667 -0.136 1.00 98.00 94 LEU A CA 1
ATOM 777 C C . LEU A 1 94 ? 9.169 4.442 1.072 1.00 98.00 94 LEU A C 1
ATOM 779 O O . LEU A 1 94 ? 8.461 3.908 1.919 1.00 98.00 94 LEU A O 1
ATOM 783 N N . ARG A 1 95 ? 9.469 5.737 1.153 1.00 97.31 95 ARG A N 1
ATOM 784 C CA . ARG A 1 95 ? 8.943 6.625 2.199 1.00 97.31 95 ARG A CA 1
ATOM 785 C C . ARG A 1 95 ? 7.732 7.384 1.691 1.00 97.31 95 ARG A C 1
ATOM 787 O O . ARG A 1 95 ? 7.735 7.864 0.561 1.00 97.31 95 ARG A O 1
ATOM 794 N N . MET A 1 96 ? 6.743 7.560 2.555 1.00 97.88 96 MET A N 1
ATOM 795 C CA . MET A 1 96 ? 5.631 8.470 2.302 1.00 97.88 96 MET A CA 1
ATOM 796 C C . MET A 1 96 ? 6.027 9.903 2.673 1.00 97.88 96 MET A C 1
ATOM 798 O O . MET A 1 96 ? 6.730 10.132 3.658 1.00 97.88 96 MET A O 1
ATOM 802 N N . SER A 1 97 ? 5.588 10.876 1.877 1.00 97.06 97 SER A N 1
ATOM 803 C CA . SER A 1 97 ? 5.574 12.285 2.275 1.00 97.06 97 SER A CA 1
ATOM 804 C C . SER A 1 97 ? 4.386 12.567 3.201 1.00 97.06 97 SER A C 1
ATOM 806 O O . SER A 1 97 ? 3.470 11.747 3.289 1.00 97.06 97 SER A O 1
ATOM 808 N N . PRO A 1 98 ? 4.310 13.765 3.806 1.00 96.62 98 PRO A N 1
ATOM 809 C CA . PRO A 1 98 ? 3.046 14.261 4.334 1.00 96.62 98 PRO A CA 1
ATOM 810 C C . PRO A 1 98 ? 1.938 14.216 3.272 1.00 96.62 98 PRO A C 1
ATOM 812 O O . PRO A 1 98 ? 2.205 14.366 2.070 1.00 96.62 98 PRO A O 1
ATOM 815 N N . TRP A 1 99 ? 0.704 14.015 3.729 1.00 97.19 99 TRP A N 1
ATOM 816 C CA . TRP A 1 99 ? -0.496 14.111 2.902 1.00 97.19 99 TRP A CA 1
ATOM 817 C C . TRP A 1 99 ? -0.649 15.515 2.329 1.00 97.19 99 TRP A C 1
ATOM 819 O O . TRP A 1 99 ? -0.291 16.509 2.965 1.00 97.19 99 TRP A O 1
ATOM 829 N N . ARG A 1 100 ? -1.144 15.595 1.097 1.00 96.62 100 ARG A N 1
ATOM 830 C CA . ARG A 1 100 ? -1.145 16.839 0.325 1.00 96.62 100 ARG A CA 1
ATOM 831 C C . ARG A 1 100 ? -2.422 17.653 0.505 1.00 96.62 100 ARG A C 1
ATOM 833 O O . ARG A 1 100 ? -2.452 18.792 0.045 1.00 96.62 100 ARG A O 1
ATOM 840 N N . GLY A 1 101 ? -3.477 17.078 1.085 1.00 96.12 101 GLY A N 1
ATOM 841 C CA . GLY A 1 101 ? -4.824 17.646 1.030 1.00 96.12 101 GLY A CA 1
ATOM 842 C C . GLY A 1 101 ? -5.370 17.692 -0.401 1.00 96.12 101 GLY A C 1
ATOM 843 O O . GLY A 1 101 ? -6.177 18.561 -0.729 1.00 96.12 101 GLY A O 1
ATOM 844 N N . LYS A 1 102 ? -4.877 16.814 -1.287 1.00 96.06 102 LYS A N 1
ATOM 845 C CA . LYS A 1 102 ? -5.239 16.783 -2.708 1.00 96.06 102 LYS A CA 1
ATOM 846 C C . LYS A 1 102 ? -5.461 15.352 -3.171 1.00 96.06 102 LYS A C 1
ATOM 848 O O . LYS A 1 102 ? -4.530 14.548 -3.186 1.00 96.06 102 LYS A O 1
ATOM 853 N N . GLY A 1 103 ? -6.672 15.088 -3.642 1.00 94.88 103 GLY A N 1
ATOM 854 C CA . GLY A 1 103 ? -7.064 13.809 -4.216 1.00 94.88 103 GLY A CA 1
ATOM 855 C C . GLY A 1 103 ? -6.319 13.417 -5.494 1.00 94.88 103 GLY A C 1
ATOM 856 O O . GLY A 1 103 ? -5.647 14.224 -6.145 1.00 94.88 103 GLY A O 1
ATOM 857 N N . LEU A 1 104 ? -6.481 12.151 -5.872 1.00 95.06 104 LEU A N 1
ATOM 858 C CA . LEU A 1 104 ? -5.919 11.539 -7.077 1.00 95.06 104 LEU A CA 1
ATOM 859 C C . LEU A 1 104 ? -6.898 10.463 -7.567 1.00 95.06 104 LEU A C 1
ATOM 861 O O . LEU A 1 104 ? -7.344 9.666 -6.761 1.00 95.06 104 LEU A O 1
ATOM 865 N N . TYR A 1 105 ? -7.269 10.429 -8.850 1.00 94.25 105 TYR A N 1
ATOM 866 C CA . TYR A 1 105 ? -8.164 9.399 -9.430 1.00 94.25 105 TYR A CA 1
ATOM 867 C C . TYR A 1 105 ? -9.456 9.101 -8.632 1.00 94.25 105 TYR A C 1
ATOM 869 O O . TYR A 1 105 ? -9.869 7.950 -8.486 1.00 94.25 105 TYR A O 1
ATOM 877 N N . GLY A 1 106 ? -10.099 10.138 -8.087 1.00 93.31 106 GLY A N 1
ATOM 878 C CA . GLY A 1 106 ? -11.327 9.996 -7.290 1.00 93.31 106 GLY A CA 1
ATOM 879 C C . GLY A 1 106 ? -11.110 9.576 -5.830 1.00 93.31 106 GLY A C 1
ATOM 880 O O . GLY A 1 106 ? -12.089 9.424 -5.102 1.00 93.31 106 GLY A O 1
ATOM 881 N N . TYR A 1 107 ? -9.858 9.415 -5.393 1.00 97.19 107 TYR A N 1
ATOM 882 C CA . TYR A 1 107 ? -9.502 9.372 -3.977 1.00 97.19 107 TYR A CA 1
ATOM 883 C C . TYR A 1 107 ? -9.514 10.782 -3.380 1.00 97.19 107 TYR A C 1
ATOM 885 O O . TYR A 1 107 ? -9.260 11.757 -4.091 1.00 97.19 107 TYR A O 1
ATOM 893 N N . GLU A 1 108 ? -9.798 10.887 -2.085 1.00 97.31 108 GLU A N 1
ATOM 894 C CA . GLU A 1 108 ? -9.958 12.171 -1.385 1.00 97.31 108 GLU A CA 1
ATOM 895 C C . GLU A 1 108 ? -8.617 12.871 -1.130 1.00 97.31 108 GLU A C 1
ATOM 897 O O . GLU A 1 108 ? -8.526 14.089 -1.285 1.00 97.31 108 GLU A O 1
ATOM 902 N N . ASP A 1 109 ? -7.565 12.112 -0.808 1.00 97.69 109 ASP A N 1
ATOM 903 C CA . ASP A 1 109 ? -6.222 12.643 -0.573 1.00 97.69 109 ASP A CA 1
ATOM 904 C C . ASP A 1 109 ? -5.129 11.744 -1.175 1.00 97.69 109 ASP A C 1
ATOM 906 O O . ASP A 1 109 ? -5.350 10.575 -1.506 1.00 97.69 109 ASP A O 1
ATOM 910 N N . SER A 1 110 ? -3.933 12.302 -1.340 1.00 98.12 110 SER A N 1
ATOM 911 C CA . SER A 1 110 ? -2.743 11.613 -1.822 1.00 98.12 110 SER A CA 1
ATOM 912 C C . SER A 1 110 ? -1.474 12.123 -1.145 1.00 98.12 110 SER A C 1
ATOM 914 O O . SER A 1 110 ? -1.375 13.282 -0.740 1.00 98.12 110 SER A O 1
ATOM 916 N N . CYS A 1 111 ? -0.462 11.267 -1.070 1.00 98.12 111 CYS A N 1
ATOM 917 C CA . CYS A 1 111 ? 0.892 11.637 -0.687 1.00 98.12 111 CYS A CA 1
ATOM 918 C C . CYS A 1 111 ? 1.888 11.117 -1.724 1.00 98.12 111 CYS A C 1
ATOM 920 O O . CYS A 1 111 ? 1.613 10.171 -2.467 1.00 98.12 111 CYS A O 1
ATOM 922 N N . HIS A 1 112 ? 3.059 11.738 -1.774 1.00 98.31 112 HIS A N 1
ATOM 923 C CA . HIS A 1 112 ? 4.143 11.275 -2.622 1.00 98.31 112 HIS A CA 1
ATOM 924 C C . HIS A 1 112 ? 4.823 10.054 -2.001 1.00 98.31 112 HIS A C 1
ATOM 926 O O . HIS A 1 112 ? 4.969 9.961 -0.780 1.00 98.31 112 HIS A O 1
ATOM 932 N N . LEU A 1 113 ? 5.288 9.153 -2.858 1.00 98.50 113 LEU A N 1
ATOM 933 C CA . LEU A 1 113 ? 6.287 8.150 -2.527 1.00 98.50 113 LEU A CA 1
ATOM 934 C C . LEU A 1 113 ? 7.663 8.673 -2.924 1.00 98.50 113 LEU A C 1
ATOM 936 O O . LEU A 1 113 ? 7.851 9.238 -4.003 1.00 98.50 113 LEU A O 1
ATOM 940 N N . MET A 1 114 ? 8.625 8.481 -2.032 1.00 98.06 114 MET A N 1
ATOM 941 C CA . MET A 1 114 ? 10.013 8.884 -2.203 1.00 98.06 114 MET A CA 1
ATOM 942 C C . MET A 1 114 ? 10.936 7.706 -1.934 1.00 98.06 114 MET A C 1
ATOM 944 O O . MET A 1 114 ? 10.588 6.782 -1.197 1.00 98.06 114 MET A O 1
ATOM 948 N N . THR A 1 115 ? 12.147 7.744 -2.480 1.00 94.44 115 THR A N 1
ATOM 949 C CA . THR A 1 115 ? 13.135 6.705 -2.166 1.00 94.44 115 THR A CA 1
ATOM 950 C C . THR A 1 115 ? 13.552 6.768 -0.688 1.00 94.44 115 THR A C 1
ATOM 952 O O . THR A 1 115 ? 13.442 7.798 -0.013 1.00 94.44 115 THR A O 1
ATOM 955 N N . LYS A 1 116 ? 14.030 5.647 -0.137 1.00 86.50 116 LYS A N 1
ATOM 956 C CA . LYS A 1 116 ? 14.367 5.547 1.293 1.00 86.50 116 LYS A CA 1
ATOM 957 C C . LYS A 1 116 ? 15.409 6.568 1.760 1.00 86.50 116 LYS A C 1
ATOM 959 O O . LYS A 1 116 ? 15.293 7.095 2.863 1.00 86.50 116 LYS A O 1
ATOM 964 N N . HIS A 1 117 ? 16.393 6.868 0.914 1.00 87.12 117 HIS A N 1
ATOM 965 C CA . HIS A 1 117 ? 17.548 7.706 1.256 1.00 87.12 117 HIS A CA 1
ATOM 966 C C . HIS A 1 117 ? 17.583 9.048 0.509 1.00 87.12 117 HIS A C 1
ATOM 968 O O . HIS A 1 117 ? 18.554 9.788 0.628 1.00 87.12 117 HIS A O 1
ATOM 974 N N . SER A 1 118 ? 16.536 9.389 -0.248 1.00 90.06 118 SER A N 1
ATOM 975 C CA . SER A 1 118 ? 16.431 10.680 -0.936 1.00 90.06 118 SER A CA 1
ATOM 976 C C . SER A 1 118 ? 14.998 11.214 -0.900 1.00 90.06 118 SER A C 1
ATOM 978 O O . SER A 1 118 ? 14.052 10.469 -0.657 1.00 90.06 118 SER A O 1
ATOM 980 N N . ASN A 1 119 ? 14.812 12.504 -1.174 1.00 90.69 119 ASN A N 1
ATOM 981 C CA . ASN A 1 119 ? 13.481 13.101 -1.345 1.00 90.69 119 ASN A CA 1
ATOM 982 C C . ASN A 1 119 ? 12.998 13.056 -2.805 1.00 90.69 119 ASN A C 1
ATOM 984 O O . ASN A 1 119 ? 12.111 13.814 -3.191 1.00 90.69 119 ASN A O 1
ATOM 988 N N . LYS A 1 120 ? 13.598 12.202 -3.645 1.00 95.31 120 LYS A N 1
ATOM 989 C CA . LYS A 1 120 ? 13.197 12.070 -5.043 1.00 95.31 120 LYS A CA 1
ATOM 990 C C . LYS A 1 120 ? 11.838 11.383 -5.129 1.00 95.31 120 LYS A C 1
ATOM 992 O O . LYS A 1 120 ? 11.677 10.278 -4.615 1.00 95.31 120 LYS A O 1
ATOM 997 N N . HIS A 1 121 ? 10.899 12.049 -5.793 1.00 97.00 121 HIS A N 1
ATOM 998 C CA . HIS A 1 121 ? 9.584 11.512 -6.116 1.00 97.00 121 HIS A CA 1
ATOM 999 C C . HIS A 1 121 ? 9.691 10.266 -6.992 1.00 97.00 121 HIS A C 1
ATOM 1001 O O . HIS A 1 121 ? 10.450 10.266 -7.961 1.00 97.00 121 HIS A O 1
ATOM 1007 N N . VAL A 1 122 ? 8.903 9.243 -6.671 1.00 98.31 122 VAL A N 1
ATOM 1008 C CA . VAL A 1 122 ? 8.828 8.001 -7.451 1.00 98.31 122 VAL A CA 1
ATOM 1009 C C . VAL A 1 122 ? 7.410 7.435 -7.578 1.00 98.31 122 VAL A C 1
ATOM 1011 O O . VAL A 1 122 ? 7.239 6.304 -8.029 1.00 98.31 122 VAL A O 1
ATOM 1014 N N . GLY A 1 123 ? 6.385 8.180 -7.159 1.00 98.31 123 GLY A N 1
ATOM 1015 C CA . GLY A 1 123 ? 5.003 7.721 -7.248 1.00 98.31 123 GLY A CA 1
ATOM 1016 C C . GLY A 1 123 ? 4.079 8.317 -6.194 1.00 98.31 123 GLY A C 1
ATOM 1017 O O . GLY A 1 123 ? 4.423 9.275 -5.502 1.00 98.31 123 GLY A O 1
ATOM 1018 N N . PHE A 1 124 ? 2.903 7.713 -6.043 1.00 98.50 124 PHE A N 1
ATOM 1019 C CA . PHE A 1 124 ? 1.849 8.176 -5.147 1.00 98.50 124 PHE A CA 1
ATOM 1020 C C . PHE A 1 124 ? 1.215 7.039 -4.354 1.00 98.50 124 PHE A C 1
ATOM 1022 O O . PHE A 1 124 ? 1.065 5.919 -4.843 1.00 98.50 124 PHE A O 1
ATOM 1029 N N . VAL A 1 125 ? 0.748 7.387 -3.157 1.00 98.38 125 VAL A N 1
ATOM 1030 C CA . VAL A 1 125 ? -0.310 6.658 -2.450 1.00 98.38 125 VAL A CA 1
ATOM 1031 C C . VAL A 1 125 ? -1.528 7.567 -2.368 1.00 98.38 125 VAL A C 1
ATOM 1033 O O . VAL A 1 125 ? -1.380 8.762 -2.116 1.00 98.38 125 VAL A O 1
ATOM 1036 N N . ALA A 1 126 ? -2.723 7.025 -2.587 1.00 98.19 126 ALA A N 1
ATOM 1037 C CA . ALA A 1 126 ? -3.978 7.761 -2.479 1.00 98.19 126 ALA A CA 1
ATOM 1038 C C . ALA A 1 126 ? -5.001 7.011 -1.618 1.00 98.19 126 ALA A C 1
ATOM 1040 O O . ALA A 1 126 ? -5.104 5.784 -1.691 1.00 98.19 126 ALA A O 1
ATOM 1041 N N . LEU A 1 127 ? -5.744 7.750 -0.792 1.00 96.88 127 LEU A N 1
ATOM 1042 C CA . LEU A 1 127 ? -6.649 7.212 0.225 1.00 96.88 127 LEU A CA 1
ATOM 1043 C C . LEU A 1 127 ? -7.913 8.078 0.354 1.00 96.88 127 LEU A C 1
ATOM 1045 O O . LEU A 1 1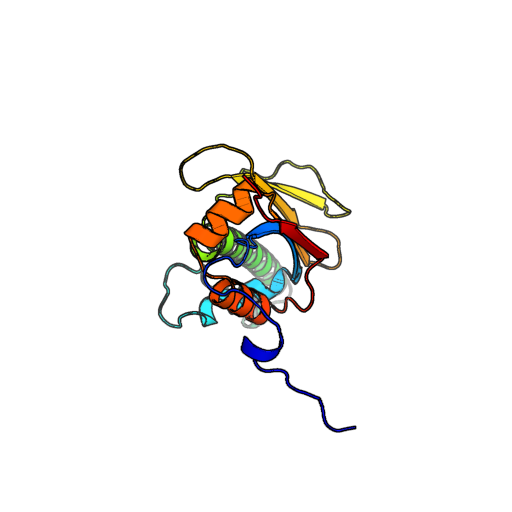27 ? -7.915 9.260 0.017 1.00 96.88 127 LEU A O 1
ATOM 1049 N N . GLY A 1 128 ? -8.993 7.473 0.853 1.00 91.81 128 GLY A N 1
ATOM 1050 C CA . GLY A 1 128 ? -10.307 8.110 0.998 1.00 91.81 128 GLY A CA 1
ATOM 1051 C C . GLY A 1 128 ? -11.145 7.984 -0.275 1.00 91.81 128 GLY A C 1
ATOM 1052 O O . GLY A 1 128 ? -10.609 7.780 -1.361 1.00 91.81 128 GLY A O 1
ATOM 1053 N N . GLY A 1 129 ? -12.472 8.035 -0.162 1.00 88.12 129 GLY A N 1
ATOM 1054 C CA . GLY A 1 129 ? -13.356 7.702 -1.282 1.00 88.12 129 GLY A CA 1
ATOM 1055 C C . GLY A 1 129 ? -13.210 6.242 -1.745 1.00 88.12 129 GLY A C 1
ATOM 1056 O O . GLY A 1 129 ? -12.851 5.357 -0.964 1.00 88.12 129 GLY A O 1
ATOM 1057 N N . ASN A 1 130 ? -13.555 5.964 -3.010 1.00 90.38 130 ASN A N 1
ATOM 1058 C CA . ASN A 1 130 ? -13.342 4.676 -3.701 1.00 90.38 130 ASN A CA 1
ATOM 1059 C C . ASN A 1 130 ? -13.601 3.413 -2.846 1.00 90.38 130 ASN A C 1
ATOM 1061 O O . ASN A 1 130 ? -12.815 2.463 -2.844 1.00 90.38 130 ASN A O 1
ATOM 1065 N N . ARG A 1 131 ? -14.724 3.406 -2.109 1.00 90.75 131 ARG A N 1
ATOM 1066 C CA . ARG A 1 131 ? -15.173 2.307 -1.227 1.00 90.75 131 ARG A CA 1
ATOM 1067 C C . ARG A 1 131 ? -14.156 1.909 -0.142 1.00 90.75 131 ARG A C 1
ATOM 1069 O O . ARG A 1 131 ? -14.075 0.741 0.227 1.00 90.75 131 ARG A O 1
ATOM 1076 N N . GLY A 1 132 ? -13.398 2.872 0.386 1.00 92.12 132 GLY A N 1
ATOM 1077 C CA . GLY A 1 132 ? -12.441 2.637 1.472 1.00 92.12 132 GLY A CA 1
ATOM 1078 C C . GLY A 1 132 ? -11.216 1.836 1.029 1.00 92.12 132 GLY A C 1
ATOM 1079 O O . GLY A 1 132 ? -10.707 1.002 1.780 1.00 92.12 132 GLY A O 1
ATOM 1080 N N . THR A 1 133 ? -10.774 2.045 -0.209 1.00 96.38 133 THR A N 1
ATOM 1081 C CA . THR A 1 133 ? -9.554 1.439 -0.749 1.00 96.38 133 THR A CA 1
ATOM 1082 C C . THR A 1 133 ? -8.357 2.384 -0.632 1.00 96.38 133 THR A C 1
ATOM 1084 O O . THR A 1 133 ? -8.516 3.570 -0.354 1.00 96.38 133 THR A O 1
ATOM 1087 N N . CYS A 1 134 ? -7.159 1.843 -0.831 1.00 97.81 134 CYS A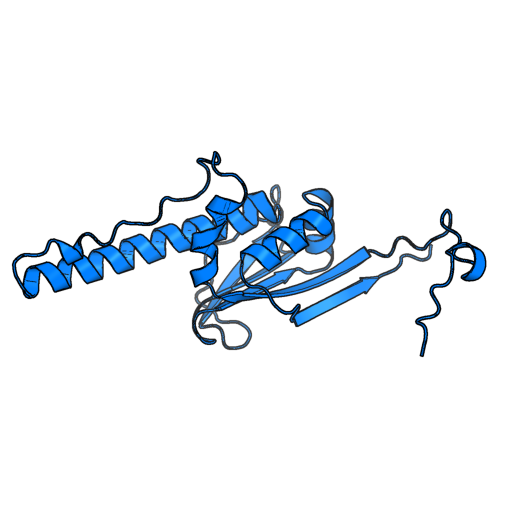 N 1
ATOM 1088 C CA . CYS A 1 134 ? -5.896 2.563 -0.923 1.00 97.81 134 CYS A CA 1
ATOM 1089 C C . CYS A 1 134 ? -5.246 2.219 -2.268 1.00 97.81 134 CYS A C 1
ATOM 1091 O O . CYS A 1 134 ? -5.105 1.036 -2.594 1.00 97.81 134 CYS A O 1
ATOM 1093 N N . TYR A 1 135 ? -4.896 3.234 -3.054 1.00 98.31 135 TYR A N 1
ATOM 1094 C CA . TYR A 1 135 ? -4.260 3.077 -4.362 1.00 98.31 135 TYR A CA 1
ATOM 1095 C C . TYR A 1 135 ? -2.775 3.397 -4.286 1.00 98.31 135 TYR A C 1
ATOM 1097 O O . TYR A 1 135 ? -2.379 4.381 -3.665 1.00 98.31 135 TYR A O 1
ATOM 1105 N N . PHE A 1 136 ? -1.978 2.582 -4.964 1.00 98.62 136 PHE A N 1
ATOM 1106 C CA . PHE A 1 136 ? -0.538 2.731 -5.088 1.00 98.62 136 PHE A CA 1
ATOM 1107 C C . PHE A 1 136 ? -0.190 2.900 -6.555 1.00 98.62 136 PHE A C 1
ATOM 1109 O O . PHE A 1 136 ? -0.680 2.159 -7.406 1.00 98.62 136 PHE A O 1
ATOM 1116 N N . GLN A 1 137 ? 0.687 3.851 -6.837 1.00 98.31 137 GLN A N 1
ATOM 1117 C CA . GLN A 1 137 ? 1.281 4.069 -8.144 1.00 98.31 137 GLN A CA 1
ATOM 1118 C C . GLN A 1 137 ? 2.774 4.266 -7.970 1.00 98.31 137 GLN A C 1
ATOM 1120 O O . GLN A 1 137 ? 3.192 5.146 -7.222 1.00 98.31 137 GLN A O 1
ATOM 1125 N N . ILE A 1 138 ? 3.559 3.476 -8.690 1.00 98.50 138 ILE A N 1
ATOM 1126 C CA . ILE A 1 138 ? 5.013 3.497 -8.659 1.00 98.50 138 ILE A CA 1
ATOM 1127 C C . ILE A 1 138 ? 5.509 3.683 -10.091 1.00 98.50 138 ILE A C 1
ATOM 1129 O O . ILE A 1 138 ? 5.175 2.907 -10.983 1.00 98.50 138 ILE A O 1
ATOM 1133 N N . GLU A 1 139 ? 6.276 4.748 -10.297 1.00 97.88 139 GLU A N 1
ATOM 1134 C CA . GLU A 1 139 ? 6.897 5.103 -11.577 1.00 97.88 139 GLU A CA 1
ATOM 1135 C C . GLU A 1 139 ? 8.213 4.323 -11.762 1.00 97.88 139 GLU A C 1
ATOM 1137 O O . GLU A 1 139 ? 8.705 3.714 -10.809 1.00 97.88 139 GLU A O 1
ATOM 1142 N N . GLY A 1 140 ? 8.814 4.351 -12.954 1.00 96.56 140 GLY A N 1
ATOM 1143 C CA . GLY A 1 140 ? 9.950 3.490 -13.327 1.00 96.56 140 GLY A CA 1
ATOM 1144 C C . GLY A 1 140 ? 11.104 3.455 -12.341 1.00 96.56 140 GLY A C 1
ATOM 1145 O O . GLY A 1 140 ? 11.496 2.394 -11.850 1.00 96.56 140 GLY A O 1
ATOM 1146 N N . LEU A 1 141 ? 11.577 4.629 -11.917 1.00 95.19 141 LEU A N 1
ATOM 1147 C CA . LEU A 1 141 ? 12.627 4.701 -10.903 1.00 95.19 141 LEU A CA 1
ATOM 1148 C C . LEU A 1 141 ? 12.201 4.088 -9.559 1.00 95.19 141 LEU A C 1
ATOM 1150 O O . LEU A 1 141 ? 13.015 3.485 -8.862 1.00 95.19 141 LEU A O 1
ATOM 1154 N N . GLY A 1 142 ? 10.935 4.251 -9.180 1.00 97.19 142 GLY A N 1
ATOM 1155 C CA . GLY A 1 142 ? 10.382 3.622 -7.987 1.00 97.19 142 GLY A CA 1
ATOM 1156 C C . GLY A 1 142 ? 10.345 2.109 -8.112 1.00 97.19 142 GLY A C 1
ATOM 1157 O O . GLY A 1 142 ? 10.717 1.428 -7.163 1.00 97.19 142 GLY A O 1
ATOM 1158 N N . CYS A 1 143 ? 9.960 1.588 -9.279 1.00 97.31 143 CYS A N 1
ATOM 1159 C CA . CYS A 1 143 ? 9.929 0.153 -9.538 1.00 97.31 143 CYS A CA 1
ATOM 1160 C C . CYS A 1 143 ? 11.330 -0.443 -9.398 1.00 97.31 143 CYS A C 1
ATOM 1162 O O . CYS A 1 143 ? 11.493 -1.413 -8.662 1.00 97.31 143 CYS A O 1
ATOM 1164 N N . LYS A 1 144 ? 12.354 0.204 -9.971 1.00 94.44 144 LYS A N 1
ATOM 1165 C CA . LYS A 1 144 ? 13.755 -0.190 -9.767 1.00 94.44 144 LYS A CA 1
ATOM 1166 C C . LYS A 1 144 ? 14.104 -0.319 -8.279 1.00 94.44 144 LYS A C 1
ATOM 1168 O O . LYS A 1 144 ? 14.567 -1.369 -7.851 1.00 94.44 144 LYS A O 1
ATOM 1173 N N . HIS A 1 145 ? 13.808 0.700 -7.473 1.00 95.81 145 HIS A N 1
ATOM 1174 C CA . HIS A 1 145 ? 14.088 0.657 -6.033 1.00 95.81 145 HIS A CA 1
ATOM 1175 C C . HIS A 1 145 ? 13.282 -0.404 -5.274 1.00 95.81 145 HIS A C 1
ATOM 1177 O O . HIS A 1 145 ? 13.811 -1.030 -4.357 1.00 95.81 145 HIS A O 1
ATOM 1183 N N . VAL A 1 146 ? 12.018 -0.626 -5.645 1.00 96.69 146 VAL A N 1
ATOM 1184 C CA . VAL A 1 146 ? 11.191 -1.686 -5.052 1.00 96.69 146 VAL A CA 1
ATOM 1185 C C . VAL A 1 146 ? 11.818 -3.048 -5.327 1.00 96.69 146 VAL A C 1
ATOM 1187 O O . VAL A 1 146 ? 11.974 -3.828 -4.394 1.00 96.69 146 VAL A O 1
ATOM 1190 N N . PHE A 1 147 ? 12.216 -3.324 -6.571 1.00 94.88 147 PHE A N 1
ATOM 1191 C CA . PHE A 1 147 ? 12.780 -4.621 -6.956 1.00 94.88 147 PHE A CA 1
ATOM 1192 C C . PHE A 1 147 ? 14.251 -4.817 -6.537 1.00 94.88 147 PHE A C 1
ATOM 1194 O O . PHE A 1 147 ? 14.719 -5.951 -6.478 1.00 94.88 147 PHE A O 1
ATOM 1201 N N . GLU A 1 148 ? 14.963 -3.747 -6.168 1.00 94.00 148 GLU A N 1
ATOM 1202 C CA . GLU A 1 148 ? 16.236 -3.818 -5.430 1.00 94.00 148 GLU A CA 1
ATOM 1203 C C . GLU A 1 148 ? 16.024 -4.161 -3.939 1.00 94.00 148 GLU A C 1
ATOM 1205 O O . GLU A 1 148 ? 16.866 -4.812 -3.322 1.00 94.00 148 GLU A O 1
ATOM 1210 N N . HIS A 1 149 ? 14.906 -3.722 -3.343 1.00 94.00 149 HIS A N 1
ATOM 1211 C CA . HIS A 1 149 ? 14.590 -3.919 -1.919 1.00 94.00 149 HIS A CA 1
ATOM 1212 C C . HIS A 1 149 ? 13.848 -5.235 -1.631 1.00 94.00 149 HIS A C 1
ATOM 1214 O O . HIS A 1 149 ? 14.038 -5.849 -0.580 1.00 94.00 149 HIS A O 1
ATOM 1220 N N . THR A 1 150 ? 12.987 -5.681 -2.545 1.00 93.06 150 THR A N 1
ATOM 1221 C CA . THR A 1 150 ? 12.192 -6.911 -2.430 1.00 93.06 150 THR A CA 1
ATOM 1222 C C . THR A 1 150 ? 12.118 -7.641 -3.770 1.00 93.06 150 THR A C 1
ATOM 1224 O O . THR A 1 150 ? 12.387 -7.072 -4.817 1.00 93.06 150 THR A O 1
ATOM 1227 N N . SER A 1 151 ? 11.723 -8.913 -3.771 1.00 91.88 151 SER A N 1
ATOM 1228 C CA . SER A 1 151 ? 11.522 -9.668 -5.014 1.00 91.88 151 SER A CA 1
ATOM 1229 C C . SER A 1 151 ? 10.071 -9.601 -5.492 1.00 91.88 151 SER A C 1
ATOM 1231 O O . SER A 1 151 ? 9.152 -9.420 -4.689 1.00 91.88 151 SER A O 1
ATOM 1233 N N . ALA A 1 152 ? 9.837 -9.844 -6.786 1.00 91.69 152 ALA A N 1
ATOM 1234 C CA . ALA A 1 152 ? 8.483 -9.950 -7.341 1.00 91.69 152 ALA A CA 1
ATOM 1235 C C . ALA A 1 152 ? 7.635 -11.011 -6.631 1.00 91.69 152 ALA A C 1
ATOM 1237 O O . ALA A 1 152 ? 6.467 -10.771 -6.340 1.00 91.69 152 ALA A O 1
ATOM 1238 N N . PHE A 1 153 ? 8.241 -12.143 -6.266 1.00 91.88 153 PHE A N 1
ATOM 1239 C CA . PHE A 1 153 ? 7.575 -13.184 -5.487 1.00 91.88 153 PHE A CA 1
ATOM 1240 C C . PHE A 1 153 ? 7.115 -12.676 -4.113 1.00 91.88 153 PHE A C 1
ATOM 1242 O O . PHE A 1 153 ? 5.961 -12.870 -3.731 1.00 91.88 153 PHE A O 1
ATOM 1249 N N . ARG A 1 154 ? 7.997 -11.986 -3.375 1.00 91.31 154 ARG A N 1
ATOM 1250 C CA . ARG A 1 154 ? 7.654 -11.423 -2.061 1.00 91.31 154 ARG A CA 1
ATOM 1251 C C . ARG A 1 154 ? 6.602 -10.327 -2.182 1.00 91.31 154 ARG A C 1
ATOM 1253 O O . ARG A 1 154 ? 5.684 -10.295 -1.370 1.00 91.31 154 ARG A O 1
ATOM 1260 N N . LEU A 1 155 ? 6.716 -9.448 -3.179 1.00 94.44 155 LEU A N 1
ATOM 1261 C CA . LEU A 1 155 ? 5.721 -8.410 -3.432 1.00 94.44 155 LEU A CA 1
ATOM 1262 C C . LEU A 1 155 ? 4.356 -9.028 -3.752 1.00 94.44 155 LEU A C 1
ATOM 1264 O O . LEU A 1 155 ? 3.372 -8.661 -3.124 1.00 94.44 155 LEU A O 1
ATOM 1268 N N . HIS A 1 156 ? 4.300 -10.014 -4.649 1.00 94.19 156 HIS A N 1
ATOM 1269 C CA . HIS A 1 156 ? 3.068 -10.734 -4.973 1.00 94.19 156 HIS A CA 1
ATOM 1270 C C . HIS A 1 156 ? 2.422 -11.357 -3.729 1.00 94.19 156 HIS A C 1
ATOM 1272 O O . HIS A 1 156 ? 1.230 -11.175 -3.504 1.00 94.19 156 HIS A O 1
ATOM 1278 N N . TRP A 1 157 ? 3.209 -12.030 -2.885 1.00 94.31 157 TRP A N 1
ATOM 1279 C CA . TRP A 1 157 ? 2.722 -12.599 -1.625 1.00 94.31 157 TRP A CA 1
ATOM 1280 C C . TRP A 1 157 ? 2.091 -11.535 -0.707 1.00 94.31 157 TRP A C 1
ATOM 1282 O O . TRP A 1 157 ? 1.034 -11.756 -0.120 1.00 94.31 157 TRP A O 1
ATOM 1292 N N . TRP A 1 158 ? 2.705 -10.353 -0.615 1.00 95.25 158 TRP A N 1
ATOM 1293 C CA . TRP A 1 158 ? 2.163 -9.229 0.150 1.00 95.25 158 TRP A CA 1
ATOM 1294 C C . TRP A 1 158 ? 0.862 -8.682 -0.428 1.00 95.25 158 TRP A C 1
ATOM 1296 O O . TRP A 1 158 ? -0.053 -8.352 0.324 1.00 95.25 158 TRP A O 1
ATOM 1306 N N . LEU A 1 159 ? 0.788 -8.566 -1.752 1.00 95.88 159 LEU A N 1
ATOM 1307 C CA . LEU A 1 159 ? -0.418 -8.124 -2.439 1.00 95.88 159 LEU A CA 1
ATOM 1308 C C . LEU A 1 159 ? -1.568 -9.110 -2.190 1.00 95.88 159 LEU A C 1
ATOM 1310 O O . LEU A 1 159 ? -2.659 -8.672 -1.829 1.00 95.88 159 LEU A O 1
ATOM 1314 N N . ASP A 1 160 ? -1.308 -10.415 -2.269 1.00 95.31 160 ASP A N 1
ATOM 1315 C CA . ASP A 1 160 ? -2.285 -11.466 -1.956 1.00 95.31 160 ASP A CA 1
ATOM 1316 C C . ASP A 1 160 ? -2.770 -11.389 -0.494 1.00 95.31 160 ASP A C 1
ATOM 1318 O O . ASP A 1 160 ? -3.972 -11.323 -0.238 1.00 95.31 160 ASP A O 1
ATOM 1322 N N . LEU A 1 161 ? -1.851 -11.250 0.475 1.00 95.06 161 LEU A N 1
ATOM 1323 C CA . LEU A 1 161 ? -2.198 -11.057 1.895 1.00 95.06 161 LEU A CA 1
ATOM 1324 C C . LEU A 1 161 ? -3.133 -9.855 2.125 1.00 95.06 161 LEU A C 1
ATOM 1326 O O . LEU A 1 161 ? -3.951 -9.858 3.051 1.00 95.06 161 LEU A O 1
ATOM 1330 N N . LEU A 1 162 ? -2.967 -8.802 1.325 1.00 96.50 162 LEU A N 1
ATOM 1331 C CA . LEU A 1 162 ? -3.708 -7.549 1.429 1.00 96.50 162 LEU A CA 1
ATOM 1332 C C . LEU A 1 162 ? -4.959 -7.514 0.541 1.00 96.50 162 LEU A C 1
ATOM 1334 O O . LEU A 1 162 ? -5.499 -6.429 0.308 1.00 96.50 162 LEU A O 1
ATOM 1338 N N . ASP A 1 163 ? -5.453 -8.674 0.106 1.00 96.38 163 ASP A N 1
ATOM 1339 C CA . ASP A 1 163 ? -6.653 -8.830 -0.723 1.00 96.38 163 ASP A CA 1
ATOM 1340 C C . ASP A 1 163 ? -6.550 -8.069 -2.070 1.00 96.38 163 ASP A C 1
ATOM 1342 O O . ASP A 1 163 ? -7.541 -7.550 -2.599 1.00 96.38 163 ASP A O 1
ATOM 1346 N N . CYS A 1 164 ? -5.340 -7.954 -2.629 1.00 96.88 164 CYS A N 1
ATOM 1347 C CA . CYS A 1 164 ? -5.109 -7.358 -3.943 1.00 96.88 164 CYS A CA 1
ATOM 1348 C C . CYS A 1 164 ? -5.402 -8.373 -5.054 1.00 96.88 164 CYS A C 1
ATOM 1350 O O . CYS A 1 164 ? -4.542 -9.153 -5.452 1.00 96.88 164 CYS A O 1
ATOM 1352 N N . ASN A 1 165 ? -6.598 -8.308 -5.630 1.00 91.19 165 ASN A N 1
ATOM 1353 C CA . ASN A 1 165 ? -7.016 -9.272 -6.655 1.00 91.19 165 ASN A CA 1
ATOM 1354 C C . ASN A 1 165 ? -6.621 -8.876 -8.089 1.00 91.19 165 ASN A C 1
ATOM 1356 O O . ASN A 1 165 ? -6.837 -9.647 -9.024 1.00 91.19 165 ASN A O 1
ATOM 1360 N N . ARG A 1 166 ? -6.124 -7.649 -8.299 1.00 93.81 166 ARG A N 1
ATOM 1361 C CA . ARG A 1 166 ? -5.808 -7.124 -9.633 1.00 93.81 166 ARG A CA 1
ATOM 1362 C C . ARG A 1 166 ? -4.794 -5.981 -9.576 1.00 93.81 166 ARG A C 1
ATOM 1364 O O . ARG A 1 166 ? -4.934 -5.070 -8.765 1.00 93.81 166 ARG A O 1
ATOM 1371 N N . LEU A 1 167 ? -3.847 -5.989 -10.514 1.00 97.38 167 LEU A N 1
ATOM 1372 C CA . LEU A 1 167 ? -3.014 -4.827 -10.832 1.00 97.38 167 LEU A CA 1
ATOM 1373 C C . LEU A 1 167 ? -3.776 -3.878 -11.764 1.00 97.38 167 LEU A C 1
ATOM 1375 O O . LEU A 1 167 ? -4.364 -4.304 -12.761 1.00 97.38 167 LEU A O 1
ATOM 1379 N N . SER A 1 168 ? -3.762 -2.591 -11.438 1.00 96.75 168 SER A N 1
ATOM 1380 C CA . SER A 1 168 ? -4.394 -1.546 -12.245 1.00 96.75 168 SER A CA 1
ATOM 1381 C C . SER A 1 168 ? -3.572 -1.237 -13.497 1.00 96.75 168 SER A C 1
ATOM 1383 O O . SER A 1 168 ? -4.153 -0.998 -14.555 1.00 96.75 168 SER A O 1
ATOM 1385 N N . ARG A 1 169 ? -2.238 -1.279 -13.389 1.00 97.75 169 ARG A N 1
ATOM 1386 C CA . ARG A 1 169 ? -1.295 -1.140 -14.505 1.00 97.75 169 ARG A CA 1
ATOM 1387 C C . ARG A 1 169 ? 0.021 -1.840 -14.178 1.00 97.75 169 ARG A C 1
ATOM 1389 O O . ARG A 1 169 ? 0.481 -1.783 -13.039 1.00 97.75 169 ARG A O 1
ATOM 1396 N N . ILE A 1 170 ? 0.617 -2.461 -15.187 1.00 97.25 170 ILE A N 1
ATOM 1397 C CA . ILE A 1 170 ? 2.000 -2.926 -15.168 1.00 97.25 170 ILE A CA 1
ATOM 1398 C C . ILE A 1 170 ? 2.605 -2.654 -16.541 1.00 97.25 170 ILE A C 1
ATOM 1400 O O . ILE A 1 170 ? 2.030 -3.065 -17.549 1.00 97.25 170 ILE A O 1
ATOM 1404 N N . ASP A 1 171 ? 3.741 -1.968 -16.563 1.00 97.69 171 ASP A N 1
ATOM 1405 C CA . ASP A 1 171 ? 4.506 -1.733 -17.783 1.00 97.69 171 ASP A CA 1
ATOM 1406 C C . ASP A 1 171 ? 5.813 -2.515 -17.673 1.00 97.69 171 ASP A C 1
ATOM 1408 O O . ASP A 1 171 ? 6.505 -2.445 -16.652 1.00 97.69 171 ASP A O 1
ATOM 1412 N N . LEU A 1 172 ? 6.119 -3.286 -18.714 1.00 94.81 172 LEU A N 1
ATOM 1413 C CA . LEU A 1 172 ? 7.342 -4.070 -18.828 1.00 94.81 172 LEU A CA 1
ATOM 1414 C C . LEU A 1 172 ? 8.230 -3.428 -19.889 1.00 94.81 172 LEU A C 1
ATOM 1416 O O . LEU A 1 172 ? 7.746 -3.084 -20.967 1.00 94.81 172 LEU A O 1
ATOM 1420 N N . ALA A 1 173 ? 9.508 -3.277 -19.574 1.00 91.12 173 ALA A N 1
ATOM 1421 C CA . ALA A 1 173 ? 10.500 -2.660 -20.437 1.00 91.12 173 ALA A CA 1
ATOM 1422 C C . ALA A 1 173 ? 11.701 -3.586 -20.628 1.00 91.12 173 ALA A C 1
ATOM 1424 O O . ALA A 1 173 ? 11.943 -4.489 -19.828 1.00 91.12 173 ALA A O 1
ATOM 1425 N N . VAL A 1 174 ? 12.420 -3.342 -21.715 1.00 90.69 174 VAL A N 1
ATOM 1426 C CA . VAL A 1 174 ? 13.649 -4.017 -22.116 1.00 90.69 174 VAL A CA 1
ATOM 1427 C C . VAL A 1 174 ? 14.606 -2.927 -22.564 1.00 90.69 174 VAL A C 1
ATOM 1429 O O . VAL A 1 174 ? 14.234 -2.118 -23.414 1.00 90.69 174 VAL A O 1
ATOM 1432 N N . ASP A 1 175 ? 15.813 -2.921 -22.012 1.00 82.94 175 ASP A N 1
ATOM 1433 C CA . ASP A 1 175 ? 16.887 -2.075 -22.522 1.00 82.94 175 ASP A CA 1
ATOM 1434 C C . ASP A 1 175 ? 17.618 -2.827 -23.646 1.00 82.94 175 ASP A C 1
ATOM 1436 O O . ASP A 1 175 ? 18.082 -3.951 -23.444 1.00 82.94 175 ASP A O 1
ATOM 1440 N N . ASP A 1 176 ? 17.705 -2.204 -24.820 1.00 82.38 176 ASP A N 1
ATOM 1441 C CA . ASP A 1 176 ? 18.456 -2.667 -25.994 1.00 82.38 176 ASP A CA 1
ATOM 1442 C C . ASP A 1 176 ? 19.544 -1.616 -26.284 1.00 82.38 176 ASP A C 1
ATOM 1444 O O . ASP A 1 176 ? 19.213 -0.460 -26.573 1.00 82.38 176 ASP A O 1
ATOM 1448 N N . PHE A 1 177 ? 20.816 -1.976 -26.065 1.00 77.00 177 PHE A N 1
ATOM 1449 C CA . PHE A 1 177 ? 21.969 -1.058 -25.986 1.00 77.00 177 PHE A CA 1
ATOM 1450 C C . PHE A 1 177 ? 22.811 -1.020 -27.264 1.00 77.00 177 PHE A C 1
ATOM 1452 O O . PHE A 1 177 ? 23.129 -2.103 -27.802 1.00 77.00 177 PHE A O 1
#

pLDDT: mean 89.01, std 13.74, range [42.5, 98.62]